Protein AF-A0A0F7RXG7-F1 (afdb_monomer_lite)

Foldseek 3Di:
DPPDPPVNVVVVVVVVVVLVVVVVLLVVLVVCVVVVVDPDLVVSCVVSVHDSVSSVVVNVPDDDPVVVCQVVDLDHVVLVVLVVVLQVLCVVVVFDDKDKDDDDDPDDRTDAIEIEGADDDDDPVSCPVRPSCPRYHYYYDVGNDDDPVNVVVD

pLDDT: mean 81.82, std 10.13, range [41.12, 94.88]

Sequence (154 aa):
MVNISPHKKVARTQLKADCDAQEQQIQAALLDLSRGSFKTIKAAAECYKLLYKTLHHHKQGRKSHSKAFKGLQALPPEAEDALVQHIHRQADFGFPTVTMIECISAHGPPPLPMDIFKGKSHQQGWYQDHAAAKEWVFATSPNGWTDNDLALEW

Radius of gyration: 22.04 Å; chains: 1; bounding box: 39×38×62 Å

Structure (mmCIF, N/CA/C/O backbone):
data_AF-A0A0F7RXG7-F1
#
_entry.id   AF-A0A0F7RXG7-F1
#
loop_
_atom_site.group_PDB
_atom_site.id
_atom_site.type_symbol
_atom_site.label_atom_id
_atom_site.label_alt_id
_atom_site.label_comp_id
_atom_site.label_asym_id
_atom_site.label_entity_id
_atom_site.label_seq_id
_atom_site.pdbx_PDB_ins_code
_atom_site.Cartn_x
_atom_site.Cartn_y
_atom_site.Cartn_z
_atom_site.occupancy
_atom_site.B_iso_or_equiv
_atom_site.auth_seq_id
_atom_site.auth_comp_id
_atom_site.auth_asym_id
_atom_site.auth_atom_id
_atom_site.pdbx_PDB_model_num
ATOM 1 N N . MET A 1 1 ? 6.532 10.227 -17.008 1.00 41.12 1 MET A N 1
ATOM 2 C CA . MET A 1 1 ? 6.701 10.633 -15.591 1.00 41.12 1 MET A CA 1
ATOM 3 C C . MET A 1 1 ? 5.988 11.953 -15.346 1.00 41.12 1 MET A C 1
ATOM 5 O O . MET A 1 1 ? 6.388 12.963 -15.910 1.00 41.12 1 MET A O 1
ATOM 9 N N . VAL A 1 2 ? 4.927 11.967 -14.534 1.00 48.88 2 VAL A N 1
ATOM 10 C CA . VAL A 1 2 ? 4.303 13.230 -14.108 1.00 48.88 2 VAL A CA 1
ATOM 11 C C . VAL A 1 2 ? 5.248 13.890 -13.107 1.00 48.88 2 VAL A C 1
ATOM 13 O O . VAL A 1 2 ? 5.458 13.366 -12.013 1.00 48.88 2 VAL A O 1
ATOM 16 N N . ASN A 1 3 ? 5.869 15.007 -13.486 1.00 58.59 3 ASN A N 1
ATOM 17 C CA . ASN A 1 3 ? 6.819 15.701 -12.624 1.00 58.59 3 ASN A CA 1
ATOM 18 C C . ASN A 1 3 ? 6.051 16.443 -11.516 1.00 58.59 3 ASN A C 1
ATOM 20 O O . ASN A 1 3 ? 5.590 17.573 -11.678 1.00 58.59 3 ASN A O 1
ATOM 24 N N . ILE A 1 4 ? 5.818 15.756 -10.397 1.00 70.88 4 ILE A N 1
ATOM 25 C CA . ILE A 1 4 ? 5.166 16.339 -9.226 1.00 70.88 4 ILE A CA 1
ATOM 26 C C . ILE A 1 4 ? 6.164 17.299 -8.575 1.00 70.88 4 ILE A C 1
ATOM 28 O O . ILE A 1 4 ? 7.219 16.870 -8.108 1.00 70.88 4 ILE A O 1
ATOM 32 N N . SER A 1 5 ? 5.809 18.586 -8.528 1.00 79.38 5 SER A N 1
ATOM 33 C CA . SER A 1 5 ? 6.608 19.635 -7.880 1.00 79.38 5 SER A CA 1
ATOM 34 C C . SER A 1 5 ? 7.075 19.213 -6.472 1.00 79.38 5 SER A C 1
ATOM 36 O O . SER A 1 5 ? 6.274 18.623 -5.735 1.00 79.38 5 SER A O 1
ATOM 38 N N . PRO A 1 6 ? 8.321 19.534 -6.060 1.00 83.88 6 PRO A N 1
ATOM 39 C CA . PRO A 1 6 ? 8.870 19.165 -4.752 1.00 83.88 6 PRO A CA 1
ATOM 40 C C . PRO A 1 6 ? 7.943 19.500 -3.578 1.00 83.88 6 PRO A C 1
ATOM 42 O O . PRO A 1 6 ? 7.728 18.667 -2.703 1.00 83.88 6 PRO A O 1
ATOM 45 N N . HIS A 1 7 ? 7.287 20.662 -3.615 1.00 82.31 7 HIS A N 1
ATOM 46 C CA . HIS A 1 7 ? 6.336 21.076 -2.582 1.00 82.31 7 HIS A CA 1
ATOM 47 C C . HIS A 1 7 ? 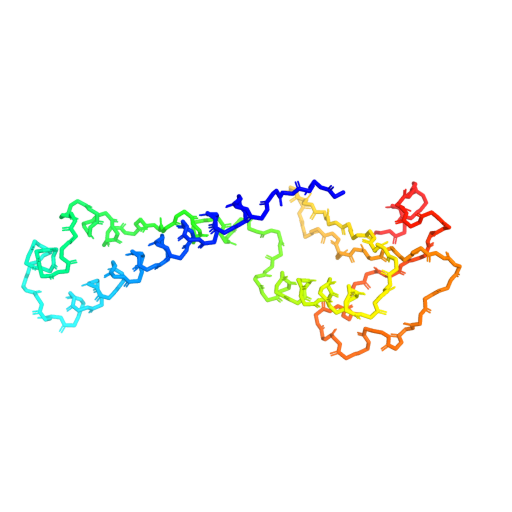5.128 20.131 -2.477 1.00 82.31 7 HIS A C 1
ATOM 49 O O . HIS A 1 7 ? 4.656 19.819 -1.386 1.00 82.31 7 HIS A O 1
ATOM 55 N N . LYS A 1 8 ? 4.616 19.640 -3.612 1.00 86.06 8 LYS A N 1
ATOM 56 C CA . LYS A 1 8 ? 3.494 18.689 -3.633 1.00 86.06 8 LYS A CA 1
ATOM 57 C C . LYS A 1 8 ? 3.908 17.316 -3.097 1.00 86.06 8 LYS A C 1
ATOM 59 O O . LYS A 1 8 ? 3.072 16.638 -2.505 1.00 86.06 8 LYS A O 1
ATOM 64 N N . LYS A 1 9 ? 5.171 16.911 -3.288 1.00 82.50 9 LYS A N 1
ATOM 65 C CA . LYS A 1 9 ? 5.714 15.678 -2.694 1.00 82.50 9 LYS A CA 1
ATOM 66 C C . LYS A 1 9 ? 5.778 15.802 -1.174 1.00 82.50 9 LYS A C 1
ATOM 68 O O . LYS A 1 9 ? 5.179 14.985 -0.489 1.00 82.50 9 LYS A O 1
ATOM 73 N N . VAL A 1 10 ? 6.400 16.871 -0.673 1.00 86.31 10 VAL A N 1
ATOM 74 C CA . VAL A 1 10 ? 6.525 17.133 0.771 1.00 86.31 10 VAL A CA 1
ATOM 75 C C . VAL A 1 10 ? 5.153 17.203 1.443 1.00 86.31 10 VAL A C 1
ATOM 77 O O . VAL A 1 10 ? 4.927 16.523 2.439 1.00 86.31 10 VAL A O 1
ATOM 80 N N . ALA A 1 11 ? 4.203 17.940 0.859 1.00 89.81 11 ALA A N 1
ATOM 81 C CA . ALA A 1 11 ? 2.850 18.046 1.402 1.00 89.81 11 ALA A CA 1
ATOM 82 C C . ALA A 1 11 ? 2.131 16.686 1.477 1.00 89.81 11 ALA A C 1
ATOM 84 O O . ALA A 1 11 ? 1.461 16.398 2.465 1.00 89.81 11 ALA A O 1
ATOM 85 N N . ARG A 1 12 ? 2.285 15.824 0.460 1.00 86.06 12 ARG A N 1
ATOM 86 C CA . ARG A 1 12 ? 1.714 14.467 0.480 1.00 86.06 12 ARG A CA 1
ATOM 87 C C . ARG A 1 12 ? 2.343 13.593 1.558 1.00 86.06 12 ARG A C 1
ATOM 89 O O . ARG A 1 12 ? 1.610 12.893 2.249 1.00 86.06 12 ARG A O 1
ATOM 96 N N . THR A 1 13 ? 3.664 13.648 1.715 1.00 87.50 13 THR A N 1
ATOM 97 C CA . THR A 1 13 ? 4.372 12.894 2.756 1.00 87.50 13 THR A CA 1
ATOM 98 C C . THR A 1 13 ? 3.938 13.338 4.149 1.00 87.50 13 THR A C 1
ATOM 100 O O . THR A 1 13 ? 3.659 12.487 4.987 1.00 87.50 13 THR A O 1
ATOM 103 N N . GLN A 1 14 ? 3.798 14.648 4.375 1.00 91.38 14 GLN A N 1
ATOM 104 C CA . GLN A 1 14 ? 3.330 15.178 5.655 1.00 91.38 14 GLN A CA 1
ATOM 105 C C . GLN A 1 14 ? 1.903 14.719 5.965 1.00 91.38 14 GLN A C 1
ATOM 107 O O . GLN A 1 14 ? 1.664 14.138 7.015 1.00 91.38 14 GLN A O 1
ATOM 112 N N . LEU A 1 15 ? 0.973 14.879 5.017 1.00 88.44 15 LEU A N 1
ATOM 113 C CA . LEU A 1 15 ? -0.414 14.430 5.187 1.00 88.44 15 LEU A CA 1
ATOM 114 C C . LEU A 1 15 ? -0.504 12.930 5.489 1.00 88.44 15 LEU A C 1
ATOM 116 O O . LEU A 1 15 ? -1.333 12.504 6.293 1.00 88.44 15 LEU A O 1
ATOM 120 N N . LYS A 1 16 ? 0.344 12.123 4.842 1.00 86.88 16 LYS A N 1
ATOM 121 C CA . LYS A 1 16 ? 0.420 10.683 5.080 1.00 86.88 16 LYS A CA 1
ATOM 122 C C . LYS A 1 16 ? 0.936 10.377 6.489 1.00 86.88 16 LYS A C 1
ATOM 124 O O . LYS A 1 16 ? 0.310 9.581 7.184 1.00 86.88 16 LYS A O 1
ATOM 129 N N . ALA A 1 17 ? 2.009 11.042 6.915 1.00 89.19 17 ALA A N 1
ATOM 130 C CA . ALA A 1 17 ? 2.565 10.904 8.257 1.00 89.19 17 ALA A CA 1
ATOM 131 C C . ALA A 1 17 ? 1.555 11.309 9.344 1.00 89.19 17 ALA A C 1
ATOM 133 O O . ALA A 1 17 ? 1.384 10.574 10.314 1.00 89.19 17 ALA A O 1
ATOM 134 N N . ASP A 1 18 ? 0.830 12.413 9.150 1.00 90.44 18 ASP A N 1
ATOM 135 C CA . ASP A 1 18 ? -0.196 12.887 10.085 1.00 90.44 18 ASP A CA 1
ATOM 136 C C . ASP A 1 18 ? -1.345 11.872 10.213 1.00 90.44 18 ASP A C 1
ATOM 138 O O . ASP A 1 18 ? -1.776 11.534 11.317 1.00 90.44 18 ASP A O 1
ATOM 142 N N . CYS A 1 19 ? -1.807 11.328 9.081 1.00 87.19 19 CYS A N 1
ATOM 143 C CA . CYS A 1 19 ? -2.842 10.293 9.050 1.00 87.19 19 CYS A CA 1
ATOM 144 C C . CYS A 1 19 ? -2.391 9.000 9.751 1.00 87.19 19 CYS A C 1
ATOM 146 O O . CYS A 1 19 ? -3.171 8.394 10.488 1.00 87.19 19 CYS A O 1
ATOM 148 N N . ASP A 1 20 ? -1.145 8.572 9.531 1.00 89.00 20 ASP A N 1
ATOM 149 C CA . ASP A 1 20 ? -0.594 7.361 10.143 1.00 89.00 20 ASP A CA 1
ATOM 150 C C . ASP A 1 20 ? -0.368 7.551 11.654 1.00 89.00 20 ASP A C 1
ATOM 152 O O . ASP A 1 20 ? -0.696 6.656 12.435 1.00 89.00 20 ASP A O 1
ATOM 156 N N . ALA A 1 21 ? 0.089 8.729 12.089 1.00 90.75 21 ALA A N 1
ATOM 157 C CA . ALA A 1 21 ? 0.211 9.079 13.505 1.00 90.75 21 ALA A CA 1
ATOM 158 C C . ALA A 1 21 ? -1.154 9.087 14.214 1.00 90.75 21 ALA A C 1
ATOM 160 O O . ALA A 1 21 ? -1.290 8.557 15.320 1.00 90.75 21 ALA A O 1
ATOM 161 N N . GLN A 1 22 ? -2.188 9.630 13.565 1.00 89.56 22 GLN A N 1
ATOM 162 C CA . GLN A 1 22 ? -3.548 9.620 14.102 1.00 89.56 22 GLN A CA 1
ATOM 163 C C . GLN A 1 22 ? -4.097 8.190 14.233 1.00 89.56 22 GLN A C 1
ATOM 165 O O . GLN A 1 22 ? -4.686 7.846 15.259 1.00 89.56 22 GLN A O 1
ATOM 170 N N . GLU A 1 23 ? -3.888 7.329 13.232 1.00 90.19 23 GLU A N 1
ATOM 171 C CA . GLU A 1 23 ? -4.294 5.921 13.311 1.00 90.19 23 GLU A CA 1
ATOM 172 C C . GLU A 1 23 ? -3.551 5.190 14.440 1.00 90.19 23 GLU A C 1
ATOM 174 O O . GLU A 1 23 ? -4.174 4.451 15.200 1.00 90.19 23 GLU A O 1
ATOM 179 N N . GLN A 1 24 ? -2.248 5.433 14.613 1.00 91.56 24 GLN A N 1
ATOM 180 C CA . GLN A 1 24 ? -1.467 4.857 15.714 1.00 91.56 24 GLN A CA 1
ATOM 181 C C . GLN A 1 24 ? -2.015 5.264 17.086 1.00 91.56 24 GLN A C 1
ATOM 183 O O . GLN A 1 24 ? -2.156 4.407 17.960 1.00 91.56 24 GLN A O 1
ATOM 188 N N . GLN A 1 25 ? -2.390 6.534 17.271 1.00 93.19 25 GLN A N 1
ATOM 189 C CA . GLN A 1 25 ? -3.026 6.997 18.510 1.00 93.19 25 GLN A CA 1
ATOM 190 C C . GLN A 1 25 ? -4.358 6.286 18.776 1.00 93.19 25 GLN A C 1
ATOM 192 O O . GLN A 1 25 ? -4.626 5.880 19.907 1.00 93.19 25 GLN A O 1
ATOM 197 N N . ILE A 1 26 ? -5.181 6.084 17.741 1.00 92.06 26 ILE A N 1
ATOM 198 C CA . ILE A 1 26 ? -6.447 5.347 17.859 1.00 92.06 26 ILE A CA 1
ATOM 199 C C . ILE A 1 26 ? -6.192 3.890 18.269 1.00 92.06 26 ILE A C 1
ATOM 201 O O . ILE A 1 26 ? -6.865 3.378 19.165 1.00 92.06 26 ILE A O 1
ATOM 205 N N . GLN A 1 27 ? -5.215 3.223 17.649 1.00 91.56 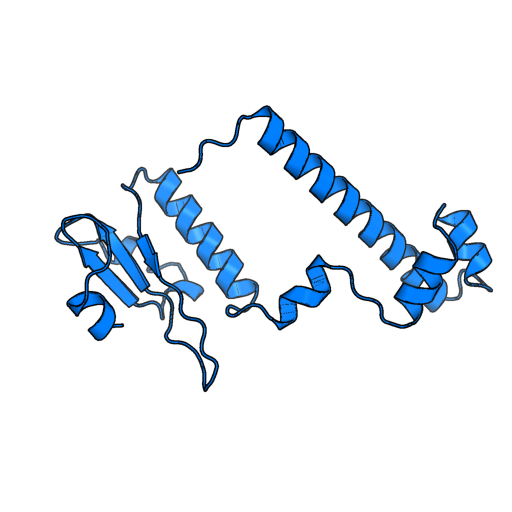27 GLN A N 1
ATOM 206 C CA . GLN A 1 27 ? -4.882 1.831 17.967 1.00 91.56 27 GLN A CA 1
ATOM 207 C C . GLN A 1 27 ? -4.299 1.682 19.381 1.00 91.56 27 GLN A C 1
ATOM 209 O O . GLN A 1 27 ? -4.673 0.751 20.094 1.00 91.56 27 GLN A O 1
ATOM 214 N N . ALA A 1 28 ? -3.452 2.616 19.826 1.00 93.81 28 ALA A N 1
ATOM 215 C CA . ALA A 1 28 ? -2.935 2.644 21.195 1.00 93.81 28 ALA A CA 1
ATOM 216 C C . ALA A 1 28 ? -4.065 2.812 22.227 1.00 93.81 28 ALA A C 1
ATOM 218 O O . ALA A 1 28 ? -4.146 2.049 23.190 1.00 93.81 28 ALA A O 1
ATOM 219 N N . ALA A 1 29 ? -5.005 3.729 21.975 1.00 94.12 29 ALA A N 1
ATOM 220 C CA . ALA A 1 29 ? -6.168 3.926 22.838 1.00 94.12 29 ALA A CA 1
ATOM 221 C C . ALA A 1 29 ? -7.061 2.672 22.924 1.00 94.12 29 ALA A C 1
ATOM 223 O O . ALA A 1 29 ? -7.564 2.334 23.998 1.00 94.12 29 ALA A O 1
ATOM 224 N N . LEU A 1 30 ? -7.256 1.955 21.809 1.00 91.75 30 LEU A N 1
ATOM 225 C CA . LEU A 1 30 ? -7.988 0.682 21.801 1.00 91.75 30 LEU A CA 1
ATOM 226 C C . LEU A 1 30 ? -7.255 -0.421 22.571 1.00 91.75 30 LEU A C 1
ATOM 228 O O . LEU A 1 30 ? -7.897 -1.197 23.282 1.00 91.75 30 LEU A O 1
ATOM 232 N N . LEU A 1 31 ? -5.929 -0.483 22.454 1.00 93.88 31 LEU A N 1
ATOM 233 C CA . LEU A 1 31 ? -5.105 -1.445 23.177 1.00 93.88 31 LEU A CA 1
ATOM 234 C C . LEU A 1 31 ? -5.212 -1.226 24.691 1.00 93.88 31 LEU A C 1
ATOM 236 O O . LEU A 1 31 ? -5.469 -2.175 25.430 1.00 93.88 31 LEU A O 1
ATOM 240 N N . ASP A 1 32 ? -5.119 0.014 25.155 1.00 93.94 32 ASP A N 1
ATOM 241 C CA . ASP A 1 32 ? -5.266 0.341 26.576 1.00 93.94 32 ASP A CA 1
ATOM 242 C C . ASP A 1 32 ? -6.682 0.097 27.105 1.00 93.94 32 ASP A C 1
ATOM 244 O O . ASP A 1 32 ? -6.856 -0.359 28.237 1.00 93.94 32 ASP A O 1
ATOM 248 N N . LEU A 1 33 ? -7.705 0.329 26.277 1.00 91.25 33 LEU A N 1
ATOM 249 C CA . LEU A 1 33 ? -9.078 -0.067 26.594 1.00 91.25 33 LEU A CA 1
ATOM 250 C C . LEU A 1 33 ? -9.204 -1.585 26.757 1.00 91.25 33 LEU A C 1
ATOM 252 O O . LEU A 1 33 ? -9.882 -2.041 27.674 1.00 91.25 33 LEU A O 1
ATOM 256 N N . SER A 1 34 ? -8.551 -2.367 25.893 1.00 89.88 34 SER A N 1
ATOM 257 C CA . SER A 1 34 ? -8.579 -3.834 25.973 1.00 89.88 34 SER A CA 1
ATOM 258 C C . SER A 1 34 ? -7.837 -4.376 27.199 1.00 89.88 34 SER A C 1
ATOM 260 O O . SER A 1 34 ? -8.258 -5.371 27.780 1.00 89.88 34 SER A O 1
ATOM 262 N N . ARG A 1 35 ? -6.780 -3.679 27.635 1.00 92.50 35 ARG A N 1
ATOM 263 C CA . ARG A 1 35 ? -6.001 -3.986 28.845 1.00 92.50 35 ARG A CA 1
ATOM 264 C C . ARG A 1 35 ? -6.704 -3.580 30.143 1.00 92.50 35 ARG A C 1
ATOM 266 O O . ARG A 1 35 ? -6.213 -3.900 31.219 1.00 92.50 35 ARG A O 1
ATOM 273 N N . GLY A 1 36 ? -7.837 -2.880 30.058 1.00 90.50 36 GLY A N 1
ATOM 274 C CA . GLY A 1 36 ? -8.596 -2.419 31.221 1.00 90.50 36 GLY A CA 1
ATOM 275 C C . GLY A 1 36 ? -8.065 -1.133 31.864 1.00 90.50 36 GLY A C 1
ATOM 276 O O . GLY A 1 36 ? -8.562 -0.750 32.922 1.00 90.50 36 GLY A O 1
ATOM 277 N N . SER A 1 37 ? -7.114 -0.429 31.233 1.00 89.44 37 SER A N 1
ATOM 278 C CA . SER A 1 37 ? -6.559 0.840 31.742 1.00 89.44 37 SER A CA 1
ATOM 279 C C . SER A 1 37 ? -7.614 1.947 31.852 1.00 89.44 37 SER A C 1
ATOM 281 O O . SER A 1 37 ? -7.492 2.856 32.670 1.00 89.44 37 SER A O 1
ATOM 283 N N . PHE A 1 38 ? -8.682 1.861 31.054 1.00 90.56 38 PHE A N 1
ATOM 284 C CA . PHE A 1 38 ? -9.801 2.797 31.085 1.00 90.56 38 PHE A CA 1
ATOM 285 C C . PHE A 1 38 ? -11.121 2.055 31.272 1.00 90.56 38 PHE A C 1
ATOM 287 O O . PHE A 1 38 ? -11.439 1.122 30.539 1.00 90.56 38 PHE A O 1
ATOM 294 N N . LYS A 1 39 ? -11.942 2.529 32.216 1.00 87.75 39 LYS A N 1
ATOM 295 C CA . LYS A 1 39 ? -13.273 1.958 32.492 1.00 87.75 39 LYS A CA 1
ATOM 296 C C . LYS A 1 39 ? -14.294 2.248 31.388 1.00 87.75 39 LYS A C 1
ATOM 298 O O . LYS A 1 39 ? -15.262 1.512 31.234 1.00 87.75 39 LYS A O 1
ATOM 303 N N . THR A 1 40 ? -14.116 3.336 30.636 1.00 92.50 40 THR A N 1
ATOM 304 C CA . THR A 1 40 ? -15.046 3.755 29.578 1.00 92.50 40 THR A CA 1
ATOM 305 C C . THR A 1 40 ? -14.300 4.238 28.338 1.00 92.50 40 THR A C 1
ATOM 307 O O . THR A 1 40 ? -13.205 4.792 28.427 1.00 92.50 40 THR A O 1
ATOM 310 N N . ILE A 1 41 ? -14.933 4.091 27.168 1.00 90.81 41 ILE A N 1
ATOM 311 C CA . ILE A 1 41 ? -14.410 4.601 25.886 1.00 90.81 41 ILE A CA 1
ATOM 312 C C . ILE A 1 41 ? -14.248 6.127 25.938 1.00 90.81 41 ILE A C 1
ATOM 314 O O . ILE A 1 41 ? -13.307 6.670 25.372 1.00 90.81 41 ILE A O 1
ATOM 318 N N . LYS A 1 42 ? -15.150 6.823 26.641 1.00 94.38 42 LYS A N 1
ATOM 319 C CA . LYS A 1 42 ? -15.111 8.281 26.787 1.00 94.38 42 LYS A CA 1
ATOM 320 C C . LYS A 1 42 ? -13.869 8.749 27.553 1.00 94.38 42 LYS A C 1
ATOM 322 O O . LYS A 1 42 ? -13.205 9.665 27.087 1.00 94.38 42 LYS A O 1
ATOM 327 N N . ALA A 1 43 ? -13.509 8.068 28.643 1.00 92.44 43 ALA A N 1
ATOM 328 C CA . ALA A 1 43 ? -12.301 8.383 29.408 1.00 92.44 43 ALA A CA 1
ATOM 329 C C . ALA A 1 43 ? -11.016 8.181 28.583 1.00 92.44 43 ALA A C 1
ATOM 331 O O . ALA A 1 43 ? -10.119 9.020 28.618 1.00 92.44 43 ALA A O 1
ATOM 332 N N . ALA A 1 44 ? -10.947 7.105 27.792 1.00 93.19 44 ALA A N 1
ATOM 333 C CA . ALA A 1 44 ? -9.827 6.884 26.877 1.00 93.19 44 ALA A CA 1
ATOM 334 C C . ALA A 1 44 ? -9.762 7.967 25.784 1.00 93.19 44 ALA A C 1
ATOM 336 O O . ALA A 1 44 ? -8.691 8.494 25.498 1.00 93.19 44 ALA A O 1
ATOM 337 N N . ALA A 1 45 ? -10.906 8.344 25.207 1.00 94.12 45 ALA A N 1
ATOM 338 C CA . ALA A 1 45 ? -10.979 9.388 24.187 1.00 94.12 45 ALA A CA 1
ATOM 339 C C . ALA A 1 45 ? -10.499 10.754 24.714 1.00 94.12 45 ALA A C 1
ATOM 341 O O . ALA A 1 45 ? -9.737 11.432 24.034 1.00 94.12 45 ALA A O 1
ATOM 342 N N . GLU A 1 46 ? -10.876 11.131 25.939 1.00 94.00 46 GLU A N 1
ATOM 343 C CA . GLU A 1 46 ? -10.417 12.370 26.581 1.00 94.00 46 GLU A CA 1
ATOM 344 C C . GLU A 1 46 ? -8.904 12.353 26.858 1.00 94.00 46 GLU A C 1
ATOM 346 O O . GLU A 1 46 ? -8.218 13.328 26.554 1.00 94.00 46 GLU A O 1
ATOM 351 N N . CYS A 1 47 ? -8.363 11.233 27.353 1.00 93.12 47 CYS A N 1
ATOM 352 C CA . CYS A 1 47 ? -6.930 11.086 27.635 1.00 93.12 47 CYS A CA 1
ATOM 353 C C . CYS A 1 47 ? -6.070 11.186 26.363 1.00 93.12 47 CYS A C 1
ATOM 355 O O . CYS A 1 47 ? -5.083 11.920 26.327 1.00 93.12 47 CYS A O 1
ATOM 357 N N . TYR A 1 48 ? -6.496 10.509 25.294 1.00 92.19 48 TYR A N 1
ATOM 358 C CA . TYR A 1 48 ? -5.809 10.498 24.002 1.00 92.19 48 TYR A CA 1
ATOM 359 C C . TYR A 1 48 ? -6.159 11.698 23.105 1.00 92.19 48 TYR A C 1
ATOM 361 O O . TYR A 1 48 ? -5.668 11.780 21.982 1.00 92.19 48 TYR A O 1
ATOM 369 N N . LYS A 1 49 ? -6.996 12.637 23.576 1.00 93.69 49 LYS A N 1
ATOM 370 C CA . LYS A 1 49 ? -7.499 13.791 22.804 1.00 93.69 49 LYS A CA 1
ATOM 371 C C . LYS A 1 49 ? -8.162 13.394 21.475 1.00 93.69 49 LYS A C 1
ATOM 373 O O . LYS A 1 49 ? -8.059 14.097 20.472 1.00 93.69 49 LYS A O 1
ATOM 378 N N . LEU A 1 50 ? -8.869 12.267 21.474 1.00 90.88 50 LEU A N 1
ATOM 379 C CA . LEU A 1 50 ? -9.614 11.749 20.332 1.00 90.88 50 LEU A CA 1
ATOM 380 C C . LEU A 1 50 ? -11.103 12.069 20.468 1.00 90.88 50 LEU A C 1
ATOM 382 O O . LEU A 1 50 ? -11.663 12.145 21.562 1.00 90.88 50 LEU A O 1
ATOM 386 N N . LEU A 1 51 ? -11.794 12.185 19.336 1.00 93.50 51 LEU A N 1
ATOM 387 C CA . LEU A 1 51 ? -13.247 12.291 19.347 1.00 93.50 51 LEU A CA 1
ATOM 388 C C . LEU A 1 51 ? -13.856 10.950 19.790 1.00 93.50 51 LEU A C 1
ATOM 390 O O . LEU A 1 51 ? -13.553 9.907 19.208 1.00 93.50 51 LEU A O 1
ATOM 394 N N . TYR A 1 52 ? -14.775 10.975 20.762 1.00 93.94 52 TYR A N 1
ATOM 395 C CA . TYR A 1 52 ? -15.447 9.766 21.268 1.00 93.94 52 TYR A CA 1
ATOM 396 C C . TYR A 1 52 ? -16.002 8.873 20.145 1.00 93.94 52 TYR A C 1
ATOM 398 O O . TYR A 1 52 ? -15.798 7.658 20.156 1.00 93.94 52 TYR A O 1
ATOM 406 N N . LYS A 1 53 ? -16.665 9.478 19.146 1.00 94.88 53 LYS A N 1
ATOM 407 C CA . LYS A 1 53 ? -17.248 8.751 18.006 1.00 94.88 53 LYS A CA 1
ATOM 408 C C . LYS A 1 53 ? -16.193 7.979 17.213 1.00 94.88 53 LYS A C 1
ATOM 410 O O . LYS A 1 53 ? -16.463 6.856 16.801 1.00 94.88 53 LYS A O 1
ATOM 415 N N . THR A 1 54 ? -15.001 8.548 17.030 1.00 92.38 54 THR A N 1
ATOM 416 C CA . THR A 1 54 ? -13.891 7.889 16.331 1.00 92.38 54 THR A CA 1
ATOM 417 C C . THR A 1 54 ? -13.518 6.599 17.048 1.00 92.38 54 THR A C 1
ATOM 419 O O . THR A 1 54 ? -13.587 5.524 16.456 1.00 92.38 54 THR A O 1
ATOM 422 N N . LEU A 1 55 ? -13.231 6.674 18.348 1.00 92.25 55 LEU A N 1
ATOM 423 C CA . LEU A 1 55 ? -12.823 5.505 19.126 1.00 92.25 55 LEU A CA 1
ATOM 424 C C . LEU A 1 55 ? -13.938 4.449 19.212 1.00 92.25 55 LEU A C 1
ATOM 426 O O . LEU A 1 55 ? -13.676 3.254 19.096 1.00 92.25 55 LEU A O 1
ATOM 430 N N . HIS A 1 56 ? -15.193 4.887 19.336 1.00 94.00 56 HIS A N 1
ATOM 431 C CA . HIS A 1 56 ? -16.360 4.008 19.308 1.00 94.00 56 HIS A CA 1
ATOM 432 C C . HIS A 1 56 ? -16.492 3.243 17.978 1.00 94.00 56 HIS A C 1
ATOM 434 O O . HIS A 1 56 ? -16.633 2.022 17.989 1.00 94.00 56 HIS A O 1
ATOM 440 N N . HIS A 1 57 ? -16.399 3.919 16.828 1.00 92.00 57 HIS A N 1
ATOM 441 C CA . HIS A 1 57 ? -16.488 3.260 15.519 1.00 92.00 57 HIS A CA 1
ATOM 442 C C . HIS A 1 57 ? -15.309 2.324 15.242 1.00 92.00 57 HIS A C 1
ATOM 444 O O . HIS A 1 57 ? -15.507 1.243 14.688 1.00 92.00 57 HIS A O 1
ATOM 450 N N . HIS A 1 58 ? -14.092 2.702 15.638 1.00 90.56 58 HIS A N 1
ATOM 451 C CA . HIS A 1 58 ? -12.931 1.823 15.501 1.00 90.56 58 HIS A CA 1
ATOM 452 C C . HIS A 1 58 ? -13.049 0.586 16.402 1.00 90.56 58 HIS A C 1
ATOM 454 O O . HIS A 1 58 ? -12.756 -0.518 15.949 1.00 90.56 58 HIS A O 1
ATOM 460 N N . LYS A 1 59 ? -13.586 0.724 17.625 1.00 90.00 59 LYS A N 1
ATOM 461 C CA . LYS A 1 59 ? -13.914 -0.428 18.484 1.00 90.00 59 LYS A CA 1
ATOM 462 C C . LYS A 1 59 ? -14.946 -1.360 17.836 1.00 90.00 59 LYS A C 1
ATOM 464 O O . LYS A 1 59 ? -14.862 -2.570 18.007 1.00 90.00 59 LYS A O 1
ATOM 469 N N . GLN A 1 60 ? -15.894 -0.813 17.074 1.00 89.62 60 GLN A N 1
ATOM 470 C CA . GLN A 1 60 ? -16.879 -1.579 16.297 1.00 89.62 60 GLN A CA 1
ATOM 471 C C . GLN A 1 60 ? -16.314 -2.190 14.998 1.00 89.62 60 GLN A C 1
ATOM 473 O O . GLN A 1 60 ? -17.064 -2.780 14.227 1.00 89.62 60 GLN A O 1
ATOM 478 N N . GLY A 1 61 ? -15.007 -2.068 14.741 1.00 87.62 61 GLY A N 1
ATOM 479 C CA . GLY A 1 61 ? -14.342 -2.713 13.608 1.00 87.62 61 GLY A CA 1
ATOM 480 C C . GLY A 1 61 ? -14.151 -1.827 12.377 1.00 87.62 61 GLY A C 1
ATOM 481 O O . GLY A 1 61 ? -13.745 -2.334 11.329 1.00 87.62 61 GLY A O 1
ATOM 482 N N . ARG A 1 62 ? -14.391 -0.509 12.468 1.00 85.75 62 ARG A N 1
ATOM 483 C CA . ARG A 1 62 ? -14.027 0.420 11.388 1.00 85.75 62 ARG A CA 1
ATOM 484 C C . ARG A 1 62 ? -12.516 0.364 11.161 1.00 85.75 62 ARG A C 1
ATOM 486 O O . ARG A 1 62 ? -11.728 0.660 12.056 1.00 85.75 62 ARG A O 1
ATOM 493 N N . LYS A 1 63 ? -12.118 -0.020 9.952 1.00 80.19 63 LYS A N 1
ATOM 494 C CA . LYS A 1 63 ? -10.719 -0.026 9.516 1.00 80.19 63 LYS A CA 1
ATOM 495 C C . LYS A 1 63 ? -10.354 1.355 8.973 1.00 80.19 63 LYS A C 1
ATOM 497 O O . LYS A 1 63 ? -11.212 2.055 8.430 1.00 80.19 63 LYS A O 1
ATOM 502 N N . SER A 1 64 ? -9.083 1.730 9.089 1.00 77.62 64 SER A N 1
ATOM 503 C CA . SER A 1 64 ? -8.557 2.879 8.352 1.00 77.62 64 SER A CA 1
ATOM 504 C C . SER A 1 64 ? -8.745 2.665 6.852 1.00 77.62 64 SER A C 1
ATOM 506 O O . SER A 1 64 ? -8.763 1.522 6.390 1.00 77.62 64 SER A O 1
ATOM 508 N N . HIS A 1 65 ? -8.857 3.754 6.089 1.00 73.56 65 HIS A N 1
ATOM 509 C CA . HIS A 1 65 ? -8.949 3.683 4.629 1.00 73.56 65 HIS A CA 1
ATOM 510 C C . HIS A 1 65 ? -7.818 2.803 4.074 1.00 73.56 65 HIS A C 1
ATOM 512 O O . HIS A 1 65 ? -8.082 1.793 3.438 1.00 73.56 65 HIS A O 1
ATOM 518 N N . SER A 1 66 ? -6.568 3.087 4.455 1.00 70.81 66 SER A N 1
ATOM 519 C CA . SER A 1 66 ? -5.391 2.286 4.085 1.00 70.81 66 SER A CA 1
ATOM 520 C C . SER A 1 66 ? -5.573 0.782 4.351 1.00 70.81 66 SER A C 1
ATOM 522 O O . SER A 1 66 ? -5.366 -0.039 3.465 1.00 70.81 66 SER A O 1
ATOM 524 N N . LYS A 1 67 ? -6.039 0.397 5.546 1.00 77.12 67 LYS A N 1
ATOM 525 C CA . LYS A 1 67 ? -6.207 -1.015 5.922 1.00 77.12 67 LYS A CA 1
ATOM 526 C C . LYS A 1 67 ? -7.416 -1.682 5.257 1.00 77.12 67 LYS A C 1
ATOM 528 O O . LYS A 1 67 ? -7.415 -2.900 5.101 1.00 77.12 67 LYS A O 1
ATOM 533 N N . ALA A 1 68 ? -8.444 -0.919 4.891 1.00 76.25 68 ALA A N 1
ATOM 534 C CA . ALA A 1 68 ? -9.624 -1.439 4.205 1.00 76.25 68 ALA A CA 1
ATOM 535 C C . ALA A 1 68 ? -9.301 -1.901 2.773 1.00 76.25 68 ALA A C 1
ATOM 537 O O . ALA A 1 68 ? -9.805 -2.939 2.357 1.00 76.25 68 ALA A O 1
ATOM 538 N N . PHE A 1 69 ? -8.421 -1.185 2.063 1.00 68.81 69 PHE A N 1
ATOM 539 C CA . PHE A 1 69 ? -8.045 -1.515 0.681 1.00 68.81 69 PHE A CA 1
ATOM 540 C C . PHE A 1 69 ? -6.963 -2.591 0.561 1.00 68.81 69 PHE A C 1
ATOM 542 O O . PHE A 1 69 ? -6.881 -3.218 -0.486 1.00 68.81 69 PHE A O 1
ATOM 549 N N . LYS A 1 70 ? -6.188 -2.879 1.619 1.00 71.81 70 LYS A N 1
ATOM 550 C CA . LYS A 1 70 ? -5.155 -3.936 1.580 1.00 71.81 70 LYS A CA 1
ATOM 551 C C . LYS A 1 70 ? -5.693 -5.309 1.166 1.00 71.81 70 LYS A C 1
ATOM 553 O O . LYS A 1 70 ? -5.038 -6.023 0.430 1.00 71.81 70 LYS A O 1
ATOM 558 N N . GLY A 1 71 ? -6.901 -5.671 1.605 1.00 69.00 71 GLY A N 1
ATOM 559 C CA . GLY A 1 71 ? -7.527 -6.945 1.217 1.00 69.00 71 GLY A CA 1
ATOM 560 C C . GLY A 1 71 ? -8.067 -6.977 -0.218 1.00 69.00 71 GLY A C 1
ATOM 561 O O . GLY A 1 71 ? -8.530 -8.021 -0.656 1.00 69.00 71 GLY A O 1
ATOM 562 N N . LEU A 1 72 ? -8.048 -5.838 -0.913 1.00 70.56 72 LEU A N 1
ATOM 563 C CA . LEU A 1 72 ? -8.445 -5.687 -2.313 1.00 70.56 72 LEU A CA 1
ATOM 564 C C . LEU A 1 72 ? -7.227 -5.497 -3.231 1.00 70.56 72 LEU A C 1
ATOM 566 O O . LEU A 1 72 ? -7.404 -5.293 -4.429 1.00 70.56 72 LEU A O 1
ATOM 570 N N . GLN A 1 73 ? -6.007 -5.511 -2.682 1.00 67.75 73 GLN A N 1
ATOM 571 C CA . GLN A 1 73 ? -4.792 -5.455 -3.487 1.00 67.75 73 GLN A CA 1
ATOM 572 C C . GLN A 1 73 ? -4.658 -6.754 -4.285 1.00 67.75 73 GLN A C 1
ATOM 574 O O . GLN A 1 73 ? -4.866 -7.843 -3.752 1.00 67.75 73 GLN A O 1
ATOM 579 N N . ALA A 1 74 ? -4.326 -6.625 -5.570 1.00 69.69 74 ALA A N 1
ATOM 580 C CA . ALA A 1 74 ? -4.082 -7.770 -6.443 1.00 69.69 74 ALA A CA 1
ATOM 581 C C . ALA A 1 74 ? -2.804 -8.523 -6.045 1.00 69.69 74 ALA A C 1
ATOM 583 O O . ALA A 1 74 ? -2.738 -9.743 -6.170 1.00 69.69 74 ALA A O 1
ATOM 584 N N . LEU A 1 75 ? -1.818 -7.792 -5.518 1.00 70.31 75 LEU A N 1
ATOM 585 C CA . LEU A 1 75 ? -0.584 -8.339 -4.977 1.00 70.31 75 LEU A CA 1
ATOM 586 C C . LEU A 1 75 ? -0.645 -8.369 -3.445 1.00 70.31 75 LEU A C 1
ATOM 588 O O . LEU A 1 75 ? -1.126 -7.411 -2.832 1.00 70.31 75 LEU A O 1
ATOM 592 N N . PRO A 1 76 ? -0.142 -9.435 -2.797 1.00 74.62 76 PRO A N 1
ATOM 593 C CA . PRO A 1 76 ? 0.077 -9.399 -1.362 1.00 74.62 76 PRO A CA 1
ATOM 594 C C . PRO A 1 76 ? 1.097 -8.295 -1.022 1.00 74.62 76 PRO A C 1
ATOM 596 O O . PRO A 1 76 ? 2.001 -8.044 -1.822 1.00 74.62 76 PRO A O 1
ATOM 599 N N . PRO A 1 77 ? 1.018 -7.670 0.169 1.00 75.00 77 PRO A N 1
ATOM 600 C CA . PRO A 1 77 ? 1.906 -6.564 0.540 1.00 75.00 77 PRO A CA 1
ATOM 601 C C . PRO A 1 77 ? 3.398 -6.885 0.397 1.00 75.00 77 PRO A C 1
ATOM 603 O O . PRO A 1 77 ? 4.176 -6.027 0.008 1.00 75.00 77 PRO A O 1
ATOM 606 N N . GLU A 1 78 ? 3.792 -8.132 0.663 1.00 76.56 78 GLU A N 1
ATOM 607 C CA . GLU A 1 78 ? 5.179 -8.583 0.512 1.00 76.56 78 GLU A CA 1
ATOM 608 C C . GLU A 1 78 ? 5.645 -8.560 -0.951 1.00 76.56 78 GLU A C 1
ATOM 610 O O . GLU A 1 78 ? 6.780 -8.181 -1.225 1.00 76.56 78 GLU A O 1
ATOM 615 N N . ALA A 1 79 ? 4.771 -8.918 -1.899 1.00 74.06 79 ALA A N 1
ATOM 616 C CA . ALA A 1 79 ? 5.083 -8.854 -3.324 1.00 74.06 79 ALA A CA 1
ATOM 617 C C . ALA A 1 79 ? 5.123 -7.404 -3.826 1.00 74.06 79 ALA A C 1
ATOM 619 O O . ALA A 1 79 ? 5.996 -7.067 -4.620 1.00 74.06 79 ALA A O 1
ATOM 620 N N . GLU A 1 80 ? 4.228 -6.540 -3.332 1.00 75.75 80 GLU A N 1
ATOM 621 C CA . GLU A 1 80 ? 4.242 -5.100 -3.631 1.00 75.75 80 GLU A CA 1
ATOM 622 C C . GLU A 1 80 ? 5.522 -4.429 -3.102 1.00 75.75 80 GLU A C 1
ATOM 624 O O . GLU A 1 80 ? 6.176 -3.685 -3.831 1.00 75.75 80 GLU A O 1
ATOM 629 N N . ASP A 1 81 ? 5.934 -4.730 -1.868 1.00 80.19 81 ASP A N 1
ATOM 630 C CA . ASP A 1 81 ? 7.175 -4.204 -1.289 1.00 80.19 81 ASP A CA 1
ATOM 631 C C . ASP A 1 81 ? 8.395 -4.647 -2.099 1.00 80.19 81 ASP A C 1
ATOM 633 O O . ASP A 1 81 ? 9.290 -3.849 -2.391 1.00 80.19 81 ASP A O 1
ATOM 637 N N . ALA A 1 82 ? 8.424 -5.916 -2.497 1.00 77.56 82 ALA A N 1
ATOM 638 C CA . ALA A 1 82 ? 9.505 -6.455 -3.302 1.00 77.56 82 ALA A CA 1
ATOM 639 C C . ALA A 1 82 ? 9.551 -5.803 -4.698 1.00 77.56 82 ALA A C 1
ATOM 641 O O . ALA A 1 82 ? 10.618 -5.483 -5.218 1.00 77.56 82 ALA A O 1
ATOM 642 N N . LEU A 1 83 ? 8.389 -5.516 -5.276 1.00 75.25 83 LEU A N 1
ATOM 643 C CA . LEU A 1 83 ? 8.247 -4.792 -6.534 1.00 75.25 83 LEU A CA 1
ATOM 644 C C . LEU A 1 83 ? 8.741 -3.350 -6.441 1.00 75.25 83 LEU A C 1
ATOM 646 O O . LEU A 1 83 ? 9.517 -2.897 -7.283 1.00 75.25 83 LEU A O 1
ATOM 650 N N . VAL A 1 84 ? 8.380 -2.638 -5.376 1.00 81.19 84 VAL A N 1
ATOM 651 C CA . VAL A 1 84 ? 8.880 -1.283 -5.121 1.00 81.19 84 VAL A CA 1
ATOM 652 C C . VAL A 1 84 ? 10.402 -1.289 -4.953 1.00 81.19 84 VAL A C 1
ATOM 654 O O . VAL A 1 84 ? 11.093 -0.450 -5.536 1.00 81.19 84 VAL A O 1
ATOM 657 N N . GLN A 1 85 ? 10.947 -2.256 -4.210 1.00 80.44 85 GLN A N 1
ATOM 658 C CA . GLN A 1 85 ? 12.395 -2.429 -4.064 1.00 80.44 85 GLN A CA 1
ATOM 659 C C . GLN A 1 85 ? 13.080 -2.716 -5.402 1.00 80.44 85 GLN A C 1
ATOM 661 O O . GLN A 1 85 ? 14.154 -2.169 -5.664 1.00 80.44 85 GLN A O 1
ATOM 666 N N . HIS A 1 86 ? 12.460 -3.530 -6.259 1.00 76.38 86 HIS A N 1
ATOM 667 C CA . HIS A 1 86 ? 12.966 -3.820 -7.595 1.00 76.38 86 HIS A CA 1
ATOM 668 C C . HIS A 1 86 ? 13.064 -2.549 -8.449 1.00 76.38 86 HIS A C 1
ATOM 670 O O . HIS A 1 86 ? 14.130 -2.253 -8.990 1.00 76.38 86 HIS A O 1
ATOM 676 N N . ILE A 1 87 ? 11.999 -1.742 -8.484 1.00 77.50 87 ILE A N 1
ATOM 677 C CA . ILE A 1 87 ? 11.959 -0.473 -9.227 1.00 77.50 87 ILE A CA 1
ATOM 678 C C . ILE A 1 87 ? 13.026 0.505 -8.716 1.00 77.50 87 ILE A C 1
ATOM 680 O O . ILE A 1 87 ? 13.733 1.125 -9.513 1.00 77.50 87 ILE A O 1
ATOM 684 N N . HIS A 1 88 ? 13.175 0.643 -7.395 1.00 79.19 88 HIS A N 1
ATOM 685 C CA . HIS A 1 88 ? 14.209 1.503 -6.811 1.00 79.19 88 HIS A CA 1
ATOM 686 C C . HIS A 1 88 ? 15.613 1.045 -7.190 1.00 79.19 88 HIS A C 1
ATOM 688 O O . HIS A 1 88 ? 16.417 1.847 -7.656 1.00 79.19 88 HIS A O 1
ATOM 694 N N . ARG A 1 89 ? 15.881 -0.257 -7.079 1.00 75.62 89 ARG A N 1
ATOM 695 C CA . ARG A 1 89 ? 17.162 -0.849 -7.460 1.00 75.62 89 ARG A CA 1
ATOM 696 C C . ARG A 1 89 ? 17.489 -0.579 -8.928 1.00 75.62 89 ARG A C 1
ATOM 698 O O . ARG A 1 89 ? 18.610 -0.194 -9.246 1.00 75.62 89 ARG A O 1
ATOM 705 N N . GLN A 1 90 ? 16.521 -0.760 -9.825 1.00 72.81 90 GLN A N 1
ATOM 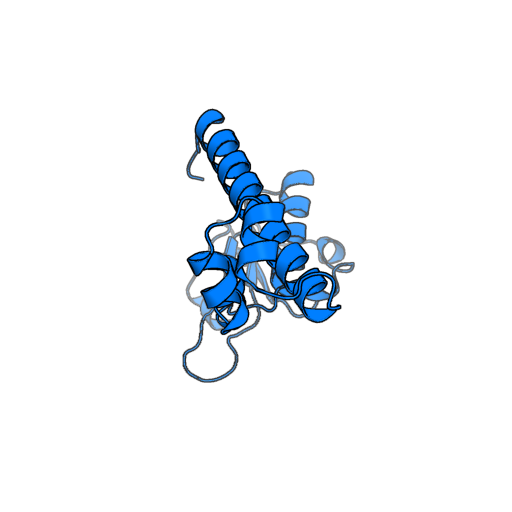706 C CA . GLN A 1 90 ? 16.714 -0.474 -11.245 1.00 72.81 90 GLN A CA 1
ATOM 707 C C . GLN A 1 90 ? 17.032 1.007 -11.498 1.00 72.81 90 GLN A C 1
ATOM 709 O O . GLN A 1 90 ? 17.911 1.317 -12.306 1.00 72.81 90 GLN A O 1
ATOM 714 N N . ALA A 1 91 ? 16.347 1.912 -10.789 1.00 73.19 91 ALA A N 1
ATOM 715 C CA . ALA A 1 91 ? 16.603 3.346 -10.867 1.00 73.19 91 ALA A CA 1
ATOM 716 C C . ALA A 1 91 ? 18.013 3.707 -10.367 1.00 73.19 91 ALA A C 1
ATOM 718 O O . ALA A 1 91 ? 18.701 4.500 -11.012 1.00 73.19 91 ALA A O 1
ATOM 719 N N . ASP A 1 92 ? 18.465 3.092 -9.272 1.00 75.88 92 ASP A N 1
ATOM 720 C CA . ASP A 1 92 ? 19.785 3.336 -8.681 1.00 75.88 92 ASP A CA 1
ATOM 721 C C . ASP A 1 92 ? 20.931 2.816 -9.566 1.00 75.88 92 ASP A C 1
ATOM 723 O O . ASP A 1 92 ? 21.992 3.435 -9.639 1.00 75.88 92 ASP A O 1
ATOM 727 N N . PHE A 1 93 ? 20.715 1.717 -10.297 1.00 71.31 93 PHE A N 1
ATOM 728 C CA . PHE A 1 93 ? 21.684 1.182 -11.263 1.00 71.31 93 PHE A CA 1
ATOM 729 C C . PHE A 1 93 ? 21.736 1.949 -12.596 1.00 71.31 93 PHE A C 1
ATOM 731 O O . PHE A 1 93 ? 22.549 1.620 -13.461 1.00 71.31 93 PHE A O 1
ATOM 738 N N . GLY A 1 94 ? 20.904 2.979 -12.779 1.00 68.06 94 GLY A N 1
ATOM 739 C CA . GLY A 1 94 ? 20.911 3.812 -13.984 1.00 68.06 94 GLY A CA 1
ATOM 740 C C . GLY A 1 94 ? 20.344 3.120 -15.225 1.00 68.06 94 GLY A C 1
ATOM 741 O O . GLY A 1 94 ? 20.643 3.536 -16.348 1.00 68.06 94 GLY A O 1
ATOM 742 N N . PHE A 1 95 ? 19.533 2.071 -15.052 1.00 65.44 95 PHE A N 1
ATOM 743 C CA . PHE A 1 95 ? 18.865 1.426 -16.178 1.00 65.44 95 PHE A CA 1
ATOM 744 C C . PHE A 1 95 ? 17.823 2.368 -16.808 1.00 65.44 95 PHE A C 1
ATOM 746 O O . PHE A 1 95 ? 17.152 3.123 -16.095 1.00 65.44 95 PHE A O 1
ATOM 753 N N . PRO A 1 96 ? 17.655 2.352 -18.148 1.00 62.91 96 PRO A N 1
ATOM 754 C CA . PRO A 1 96 ? 16.522 3.020 -18.774 1.00 62.91 96 PRO A CA 1
ATOM 755 C C . PRO A 1 96 ? 15.218 2.422 -18.233 1.00 62.91 96 PRO A C 1
ATOM 757 O O . PRO A 1 96 ? 15.183 1.259 -17.843 1.00 62.91 96 PRO A O 1
ATOM 760 N N . THR A 1 97 ? 14.158 3.233 -18.221 1.00 64.62 97 THR A N 1
ATOM 761 C CA . THR A 1 97 ? 12.832 2.878 -17.701 1.00 64.62 97 THR A CA 1
ATOM 762 C C . THR A 1 97 ? 12.429 1.454 -18.083 1.00 64.62 97 THR A C 1
ATOM 764 O O . THR A 1 97 ? 12.354 1.132 -19.269 1.00 64.62 97 THR A O 1
ATOM 767 N N . VAL A 1 98 ? 12.169 0.630 -17.071 1.00 74.31 98 VAL A N 1
ATOM 768 C CA . VAL A 1 98 ? 11.564 -0.692 -17.229 1.00 74.31 98 VAL A CA 1
ATOM 769 C C . VAL A 1 98 ? 10.055 -0.515 -17.237 1.00 74.31 98 VAL A C 1
ATOM 771 O O . VAL A 1 98 ? 9.508 0.252 -16.438 1.00 74.31 98 VAL A O 1
ATOM 774 N N . THR A 1 99 ? 9.392 -1.173 -18.183 1.00 84.38 99 THR A N 1
ATOM 775 C CA . THR A 1 99 ? 7.932 -1.240 -18.201 1.00 84.38 99 THR A CA 1
ATOM 776 C C . THR A 1 99 ? 7.530 -2.510 -17.494 1.00 84.38 99 THR A C 1
ATOM 778 O O . THR A 1 99 ? 7.864 -3.595 -17.955 1.00 84.38 99 THR A O 1
ATOM 781 N N . MET A 1 100 ? 6.800 -2.362 -16.400 1.00 84.25 100 MET A N 1
ATOM 782 C CA . MET A 1 100 ? 6.230 -3.487 -15.683 1.00 84.25 100 MET A CA 1
ATOM 783 C C . MET A 1 100 ? 4.726 -3.543 -15.931 1.00 84.25 100 MET A C 1
ATOM 785 O O . MET A 1 100 ? 4.065 -2.501 -15.991 1.00 84.25 100 MET A O 1
ATOM 789 N N . ILE A 1 101 ? 4.200 -4.752 -16.100 1.00 86.31 101 ILE A N 1
ATOM 790 C CA . ILE A 1 101 ? 2.792 -5.004 -16.395 1.00 86.31 101 ILE A CA 1
ATOM 791 C C . ILE A 1 101 ? 2.215 -5.949 -15.354 1.00 86.31 101 ILE A C 1
ATOM 793 O O . ILE A 1 101 ? 2.787 -6.988 -15.029 1.00 86.31 101 ILE A O 1
ATOM 797 N N . GLU A 1 102 ? 1.052 -5.556 -14.847 1.00 84.62 102 GLU A N 1
ATOM 798 C CA . GLU A 1 102 ? 0.308 -6.245 -13.805 1.00 84.62 102 GLU A CA 1
ATOM 799 C C . GLU A 1 102 ? -1.118 -6.486 -14.301 1.00 84.62 102 GLU A C 1
ATOM 801 O O . GLU A 1 102 ? -1.716 -5.610 -14.936 1.00 84.62 102 GLU A O 1
ATOM 806 N N . CYS A 1 103 ? -1.681 -7.661 -14.014 1.00 82.19 103 CYS A N 1
ATOM 807 C CA . CYS A 1 103 ? -3.062 -7.977 -14.370 1.00 82.19 103 CYS A CA 1
ATOM 808 C C . CYS A 1 103 ? -3.941 -7.982 -13.124 1.00 82.19 103 CYS A C 1
ATOM 810 O O . CYS A 1 103 ? -3.546 -8.471 -12.067 1.00 82.19 103 CYS A O 1
ATOM 812 N N . ILE A 1 104 ? -5.180 -7.520 -13.281 1.00 80.06 104 ILE A N 1
ATOM 813 C CA . ILE A 1 104 ? -6.258 -7.823 -12.344 1.00 80.06 104 ILE A CA 1
ATOM 814 C C . ILE A 1 104 ? -7.239 -8.764 -13.038 1.00 80.06 104 ILE A C 1
ATOM 816 O O . ILE A 1 104 ? -7.659 -8.507 -14.164 1.00 80.06 104 ILE A O 1
ATOM 820 N N . SER A 1 105 ? -7.616 -9.852 -12.370 1.00 77.06 105 SER A N 1
ATOM 821 C CA . SER A 1 105 ? -8.602 -10.795 -12.896 1.00 77.06 105 SER A CA 1
ATOM 822 C C . SER A 1 105 ? -9.859 -10.798 -12.036 1.00 77.06 105 SER A C 1
ATOM 824 O O . SER A 1 105 ? -9.792 -10.810 -10.808 1.00 77.06 105 SER A O 1
ATOM 826 N N . ALA A 1 106 ? -11.020 -10.818 -12.691 1.00 77.62 106 ALA A N 1
ATOM 827 C CA . ALA A 1 106 ? -12.298 -11.085 -12.034 1.00 77.62 106 ALA A CA 1
ATOM 828 C C . ALA A 1 106 ? -12.510 -12.588 -11.762 1.00 77.62 106 ALA A C 1
ATOM 830 O O . ALA A 1 106 ? -13.322 -12.951 -10.911 1.00 77.62 106 ALA A O 1
ATOM 831 N N . HIS A 1 107 ? -11.787 -13.461 -12.475 1.00 69.25 107 HIS A N 1
ATOM 832 C CA . HIS A 1 107 ? -11.919 -14.913 -12.396 1.00 69.25 107 HIS A CA 1
ATOM 833 C C . HIS A 1 107 ? -10.547 -15.593 -12.341 1.00 69.25 107 HIS A C 1
ATOM 835 O O . HIS A 1 107 ? -9.796 -15.589 -13.315 1.00 69.25 107 HIS A O 1
ATOM 841 N N . GLY A 1 108 ? -10.249 -16.224 -11.204 1.00 76.00 108 GLY A N 1
ATOM 842 C CA . GLY A 1 108 ? -8.982 -16.920 -10.974 1.00 76.00 108 GLY A CA 1
ATOM 843 C C . GLY A 1 108 ? -7.818 -15.985 -10.621 1.00 76.00 108 GLY A C 1
ATOM 844 O O . GLY A 1 108 ? -7.982 -14.763 -10.613 1.00 76.00 108 GLY A O 1
ATOM 845 N N . PRO A 1 109 ? -6.651 -16.552 -10.271 1.00 74.38 109 PRO A N 1
ATOM 846 C CA . PRO A 1 109 ? -5.457 -15.766 -9.994 1.00 74.38 109 PRO A CA 1
ATOM 847 C C . PRO A 1 109 ? -4.973 -15.064 -11.276 1.00 74.38 109 PRO A C 1
ATOM 849 O O . PRO A 1 109 ? -4.967 -15.693 -12.337 1.00 74.38 109 PRO A O 1
ATOM 852 N N . PRO A 1 110 ? -4.595 -13.774 -11.210 1.00 78.62 110 PRO A N 1
ATOM 853 C CA . PRO A 1 110 ? -4.000 -13.086 -12.350 1.00 78.62 110 PRO A CA 1
ATOM 854 C C . PRO A 1 110 ? -2.635 -13.701 -12.710 1.00 78.62 110 PRO A C 1
ATOM 856 O O . PRO A 1 110 ? -1.988 -14.286 -11.835 1.00 78.62 110 PRO A O 1
ATOM 859 N N . PRO A 1 111 ? -2.178 -13.561 -13.970 1.00 81.19 111 PRO A N 1
ATOM 860 C CA . PRO A 1 111 ? -0.809 -13.904 -14.338 1.00 81.19 111 PRO A CA 1
ATOM 861 C C . PRO A 1 111 ? 0.199 -13.124 -13.484 1.00 81.19 111 PRO A C 1
ATOM 863 O O . PRO A 1 111 ? -0.072 -12.010 -13.020 1.00 81.19 111 PRO A O 1
ATOM 866 N N . LEU A 1 112 ? 1.364 -13.736 -13.268 1.00 83.00 112 LEU A N 1
ATOM 867 C CA . LEU A 1 112 ? 2.473 -13.141 -12.520 1.00 83.00 112 LEU A CA 1
ATOM 868 C C . LEU A 1 112 ? 2.955 -11.871 -13.226 1.00 83.00 112 LEU A C 1
ATOM 870 O O . LEU A 1 112 ? 2.876 -11.822 -14.446 1.00 83.00 112 LEU A O 1
ATOM 874 N N . PRO A 1 113 ? 3.469 -10.853 -12.521 1.00 84.88 113 PRO A N 1
ATOM 875 C CA . PRO A 1 113 ? 3.943 -9.630 -13.164 1.00 84.88 113 PRO A CA 1
ATOM 876 C C . PRO A 1 113 ? 4.977 -9.893 -14.268 1.00 84.88 113 PRO A C 1
ATOM 878 O O . PRO A 1 113 ? 5.799 -10.809 -14.157 1.00 84.88 113 PRO A O 1
ATOM 881 N N . MET A 1 114 ? 4.942 -9.064 -15.315 1.00 87.75 114 MET A N 1
ATOM 882 C CA . MET A 1 114 ? 5.934 -9.074 -16.390 1.00 87.75 114 MET A CA 1
ATOM 883 C C . MET A 1 114 ? 6.777 -7.800 -16.366 1.00 87.75 114 MET A C 1
ATOM 885 O O . MET A 1 114 ? 6.229 -6.700 -16.391 1.00 87.75 114 MET A O 1
ATOM 889 N N . ASP A 1 115 ? 8.099 -7.957 -16.409 1.00 86.38 115 ASP A N 1
ATOM 890 C CA . ASP A 1 115 ? 9.075 -6.877 -16.559 1.00 86.38 115 ASP A CA 1
ATOM 891 C C . ASP A 1 115 ? 9.654 -6.849 -17.977 1.00 86.38 115 ASP A C 1
ATOM 893 O O . ASP A 1 115 ? 10.218 -7.830 -18.465 1.00 86.38 115 ASP A O 1
ATOM 897 N N . ILE A 1 116 ? 9.565 -5.692 -18.633 1.00 87.94 116 ILE A N 1
ATOM 898 C CA . ILE A 1 116 ? 10.033 -5.475 -20.003 1.00 87.94 116 ILE A CA 1
ATOM 899 C C . ILE A 1 116 ? 11.210 -4.503 -19.996 1.00 87.94 116 ILE A C 1
ATOM 901 O O . ILE A 1 116 ? 11.067 -3.297 -19.759 1.00 87.94 116 ILE A O 1
ATOM 905 N N . PHE A 1 117 ? 12.389 -5.024 -20.329 1.00 85.44 117 PHE A N 1
ATOM 906 C CA . PHE A 1 117 ? 13.604 -4.232 -20.475 1.00 85.44 117 PHE A CA 1
ATOM 907 C C . PHE A 1 117 ? 13.726 -3.652 -21.880 1.00 85.44 117 PHE A C 1
ATOM 909 O O . PHE A 1 117 ? 13.533 -4.338 -22.886 1.00 85.44 117 PHE A O 1
ATOM 916 N N . LYS A 1 118 ? 14.147 -2.388 -21.969 1.00 86.12 118 LYS A N 1
ATOM 917 C CA . LYS A 1 118 ? 14.516 -1.801 -23.255 1.00 86.12 118 LYS A CA 1
ATOM 918 C C . LYS A 1 118 ? 15.831 -2.397 -23.761 1.00 86.12 118 LYS A C 1
ATOM 920 O O . LYS A 1 118 ? 16.884 -2.147 -23.180 1.00 86.12 118 LYS A O 1
ATOM 925 N N . GLY A 1 119 ? 15.795 -3.111 -24.882 1.00 85.50 119 GLY A N 1
ATOM 926 C CA . GLY A 1 119 ? 16.991 -3.655 -25.522 1.00 85.50 119 GLY A CA 1
ATOM 927 C C . GLY A 1 119 ? 16.741 -4.961 -26.267 1.00 85.50 119 GLY A C 1
ATOM 928 O O . GLY A 1 119 ? 15.607 -5.304 -26.579 1.00 85.50 119 GLY A O 1
ATOM 929 N N . LYS A 1 120 ? 17.833 -5.668 -26.573 1.00 81.75 120 LYS A N 1
ATOM 930 C CA . LYS A 1 120 ? 17.817 -6.998 -27.214 1.00 81.75 120 LYS A CA 1
ATOM 931 C C . LYS A 1 120 ? 18.091 -8.146 -26.237 1.00 81.75 120 LYS A C 1
ATOM 933 O O . LYS A 1 120 ? 17.912 -9.302 -26.587 1.00 81.75 120 LYS A O 1
ATOM 938 N N . SER A 1 121 ? 18.624 -7.827 -25.061 1.00 80.25 121 SER A N 1
ATOM 939 C CA . SER A 1 121 ? 19.048 -8.791 -24.048 1.00 80.25 121 SER A CA 1
ATOM 940 C C . SER A 1 121 ? 19.056 -8.116 -22.681 1.00 80.25 121 SER A C 1
ATOM 942 O O . SER A 1 121 ? 19.466 -6.958 -22.582 1.00 80.25 121 SER A O 1
ATOM 944 N N . HIS A 1 122 ? 18.671 -8.844 -21.637 1.00 75.50 122 HIS A N 1
ATOM 945 C CA . HIS A 1 122 ? 18.859 -8.456 -20.237 1.00 75.50 122 HIS A CA 1
ATOM 946 C C . HIS A 1 122 ? 19.899 -9.383 -19.584 1.00 75.50 122 HIS A C 1
ATOM 948 O O . HIS A 1 122 ? 20.162 -10.479 -20.084 1.00 75.50 122 HIS A O 1
ATOM 954 N N . GLN A 1 123 ? 20.496 -8.983 -18.457 1.00 73.62 123 GLN A N 1
ATOM 955 C CA . GLN A 1 123 ? 21.342 -9.895 -17.680 1.00 73.62 123 GLN A CA 1
ATOM 956 C C . GLN A 1 123 ? 20.515 -10.538 -16.569 1.00 73.62 123 GLN A C 1
ATOM 958 O O . GLN A 1 123 ? 19.988 -9.851 -15.699 1.00 73.62 123 GLN A O 1
ATOM 963 N N . GLN A 1 124 ? 20.434 -11.869 -16.571 1.00 69.56 124 GLN A N 1
ATOM 964 C CA . GLN A 1 124 ? 19.648 -12.614 -15.580 1.00 69.56 124 GLN A CA 1
ATOM 965 C C . GLN A 1 124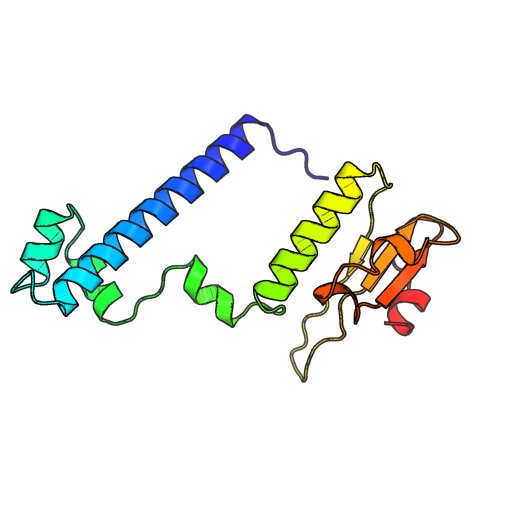 ? 20.132 -12.384 -14.137 1.00 69.56 124 GLN A C 1
ATOM 967 O O . GLN A 1 124 ? 19.340 -12.419 -13.201 1.00 69.56 124 GLN A O 1
ATOM 972 N N . GLY A 1 125 ? 21.424 -12.085 -13.954 1.00 71.94 125 GLY A N 1
ATOM 973 C CA . GLY A 1 125 ? 22.014 -11.783 -12.646 1.00 71.94 125 GLY A CA 1
ATOM 974 C C . GLY A 1 125 ? 21.414 -10.563 -11.935 1.00 71.94 125 GLY A C 1
ATOM 975 O O . GLY A 1 125 ? 21.604 -10.419 -10.735 1.00 71.94 125 GLY A O 1
ATOM 976 N N . TRP A 1 126 ? 20.655 -9.703 -12.623 1.00 68.44 126 TRP A N 1
ATOM 977 C CA . TRP A 1 126 ? 20.054 -8.508 -12.014 1.00 68.44 126 TRP A CA 1
ATOM 978 C C . TRP A 1 126 ? 18.919 -8.807 -11.024 1.00 68.44 126 TRP A C 1
ATOM 980 O O . TRP A 1 126 ? 18.590 -7.959 -10.193 1.00 68.44 126 TRP A O 1
ATOM 990 N N . TYR A 1 127 ? 18.335 -10.005 -11.081 1.00 67.31 127 TYR A N 1
ATOM 991 C CA . TYR A 1 127 ? 17.174 -10.386 -10.267 1.00 67.31 127 TYR A CA 1
ATOM 992 C C . TYR A 1 127 ? 17.294 -11.779 -9.624 1.00 67.31 127 TYR A C 1
ATOM 994 O O . TYR A 1 127 ? 16.350 -12.240 -8.989 1.00 67.31 127 TYR A O 1
ATOM 1002 N N . GLN A 1 128 ? 18.462 -12.432 -9.703 1.00 63.25 128 GLN A N 1
ATOM 1003 C CA . GLN A 1 128 ? 18.706 -13.737 -9.061 1.00 63.25 128 GLN A CA 1
ATOM 1004 C C . GLN A 1 128 ? 18.589 -13.696 -7.527 1.00 63.25 128 GLN A C 1
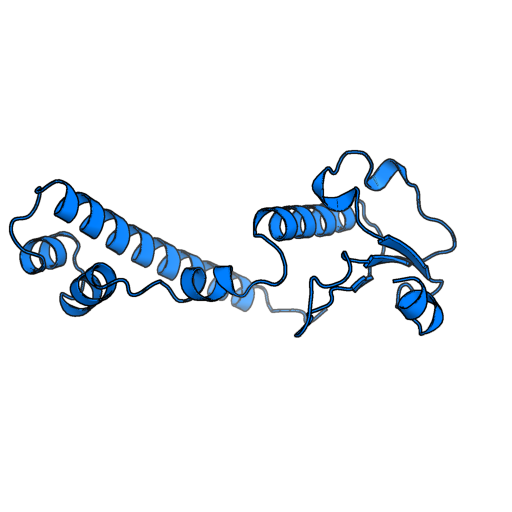ATOM 1006 O O . GLN A 1 128 ? 18.129 -14.665 -6.926 1.00 63.25 128 GLN A O 1
ATOM 1011 N N . ASP A 1 129 ? 18.922 -12.564 -6.905 1.00 63.62 129 ASP A N 1
ATOM 1012 C CA . ASP A 1 129 ? 18.883 -12.392 -5.446 1.00 63.62 129 ASP A CA 1
ATOM 1013 C C . ASP A 1 129 ? 17.492 -12.005 -4.906 1.00 63.62 129 ASP A C 1
ATOM 1015 O O . ASP A 1 129 ? 17.340 -11.702 -3.722 1.00 63.62 129 ASP A O 1
ATOM 1019 N N . HIS A 1 130 ? 16.465 -11.957 -5.760 1.00 64.19 130 HIS A N 1
ATOM 1020 C CA . HIS A 1 130 ? 15.152 -11.433 -5.398 1.00 64.19 130 HIS A CA 1
ATOM 1021 C C . HIS A 1 130 ? 14.095 -12.540 -5.351 1.00 64.19 130 HIS A C 1
ATOM 1023 O O . HIS A 1 130 ? 13.448 -12.855 -6.348 1.00 64.19 130 HIS A O 1
ATOM 1029 N N . ALA A 1 131 ? 13.898 -13.122 -4.164 1.00 62.50 131 ALA A N 1
ATOM 1030 C CA . ALA A 1 131 ? 12.986 -14.250 -3.952 1.00 62.50 131 ALA A CA 1
ATOM 1031 C C . ALA A 1 131 ? 11.558 -13.998 -4.476 1.00 62.50 131 ALA A C 1
ATOM 1033 O O . ALA A 1 131 ? 10.945 -14.914 -5.013 1.00 62.50 131 ALA A O 1
ATOM 1034 N N . ALA A 1 132 ? 11.061 -12.760 -4.385 1.00 61.72 132 ALA A N 1
ATOM 1035 C CA . ALA A 1 132 ? 9.723 -12.391 -4.845 1.00 61.72 132 ALA A CA 1
ATOM 1036 C C . ALA A 1 132 ? 9.605 -12.184 -6.367 1.00 61.72 132 ALA A C 1
ATOM 1038 O O . ALA A 1 132 ? 8.512 -12.318 -6.900 1.00 61.72 132 ALA A O 1
ATOM 1039 N N . ALA A 1 133 ? 10.709 -11.878 -7.064 1.00 63.22 133 ALA A N 1
ATOM 1040 C CA . ALA A 1 133 ? 10.718 -11.712 -8.527 1.00 63.22 133 ALA A CA 1
ATOM 1041 C C . ALA A 1 133 ? 11.177 -12.982 -9.258 1.00 63.22 133 ALA A C 1
ATOM 1043 O O . ALA A 1 133 ? 11.293 -13.005 -10.478 1.00 63.22 133 ALA A O 1
ATOM 1044 N N . LYS A 1 134 ? 11.444 -14.062 -8.516 1.00 64.69 134 LYS A N 1
ATOM 1045 C CA . LYS A 1 134 ? 11.907 -15.332 -9.080 1.00 64.69 134 LYS A CA 1
ATOM 1046 C C . LYS A 1 134 ? 10.867 -15.987 -9.993 1.00 64.69 134 LYS A C 1
ATOM 1048 O O . LYS A 1 134 ? 11.243 -16.737 -10.887 1.00 64.69 134 LYS A O 1
ATOM 1053 N N . GLU A 1 135 ? 9.590 -15.708 -9.753 1.00 75.19 135 GLU A N 1
ATOM 1054 C CA . GLU A 1 135 ? 8.472 -16.246 -10.532 1.00 75.19 135 GLU A CA 1
ATOM 1055 C C . GLU A 1 135 ? 7.940 -15.257 -11.580 1.00 75.19 135 GLU A C 1
ATOM 1057 O O . GLU A 1 135 ? 6.962 -15.549 -12.256 1.00 75.19 135 GLU A O 1
ATOM 1062 N N . TRP A 1 136 ? 8.551 -14.078 -11.718 1.00 81.69 136 TRP A N 1
ATOM 1063 C CA . TRP A 1 136 ? 8.105 -13.080 -12.687 1.00 81.69 136 TRP A CA 1
ATOM 1064 C C . TRP A 1 136 ? 8.535 -13.436 -14.104 1.00 81.69 136 TRP A C 1
ATOM 1066 O O . TRP A 1 136 ? 9.531 -14.134 -14.323 1.00 81.69 136 TRP A O 1
ATOM 1076 N N . VAL A 1 137 ? 7.788 -12.911 -15.072 1.00 85.56 137 VAL A N 1
ATOM 1077 C CA . VAL A 1 137 ? 8.133 -13.037 -16.486 1.00 85.56 137 VAL A CA 1
ATOM 1078 C C . VAL A 1 137 ? 9.045 -11.874 -16.864 1.00 85.56 137 VAL A C 1
ATOM 1080 O O . VAL A 1 137 ? 8.734 -10.718 -16.594 1.00 85.56 137 VAL A O 1
ATOM 1083 N N . PHE A 1 138 ? 10.181 -12.165 -17.492 1.00 85.19 138 PHE A N 1
ATOM 1084 C CA . PHE A 1 138 ? 11.122 -11.143 -17.949 1.00 85.19 138 PHE A CA 1
ATOM 1085 C C . PHE A 1 138 ? 11.216 -11.175 -19.467 1.00 85.19 138 PHE A C 1
ATOM 1087 O O . PHE A 1 138 ? 11.462 -12.228 -20.052 1.00 85.19 138 PHE A O 1
ATOM 1094 N N . ALA A 1 139 ? 11.062 -10.013 -20.089 1.00 88.88 139 ALA A N 1
ATOM 1095 C CA . ALA A 1 139 ? 11.115 -9.855 -21.531 1.00 88.88 139 ALA A CA 1
ATOM 1096 C C . ALA A 1 139 ? 11.988 -8.663 -21.937 1.00 88.88 139 ALA A C 1
ATOM 1098 O O . ALA A 1 139 ? 12.356 -7.804 -21.129 1.00 88.88 139 ALA A O 1
ATOM 1099 N N . THR A 1 140 ? 12.329 -8.595 -23.223 1.00 88.00 140 THR A N 1
ATOM 1100 C CA . THR A 1 140 ? 13.030 -7.443 -23.799 1.00 88.00 140 THR A CA 1
ATOM 1101 C C . THR A 1 140 ? 12.277 -6.903 -24.997 1.00 88.00 140 THR A C 1
ATOM 1103 O O . THR A 1 140 ? 11.872 -7.673 -25.860 1.00 88.00 140 THR A O 1
ATOM 1106 N N . SER A 1 141 ? 12.162 -5.581 -25.089 1.00 89.12 141 SER A N 1
ATOM 1107 C CA . SER A 1 141 ? 11.574 -4.888 -26.233 1.00 89.12 141 SER A CA 1
ATOM 1108 C C . SER A 1 141 ? 12.532 -3.809 -26.748 1.00 89.12 141 SER A C 1
ATOM 1110 O O . SER A 1 141 ? 13.128 -3.090 -25.939 1.00 89.12 141 SER A O 1
ATOM 1112 N N . PRO A 1 142 ? 12.669 -3.592 -28.071 1.00 86.94 142 PRO A N 1
ATOM 1113 C CA . PRO A 1 142 ? 13.514 -2.525 -28.614 1.00 86.94 142 PRO A CA 1
ATOM 1114 C C . PRO A 1 142 ? 13.161 -1.125 -28.088 1.00 86.94 142 PRO A C 1
ATOM 1116 O O . PRO A 1 142 ? 14.040 -0.269 -27.936 1.00 86.94 142 PRO A O 1
ATOM 1119 N N . ASN A 1 143 ? 11.878 -0.876 -27.808 1.00 86.50 143 ASN A N 1
ATOM 1120 C CA . ASN A 1 143 ? 11.390 0.409 -27.306 1.00 86.50 143 ASN A CA 1
ATOM 1121 C C . ASN A 1 143 ? 11.133 0.407 -25.786 1.00 86.50 143 ASN A C 1
ATOM 1123 O O . ASN A 1 143 ? 10.969 1.490 -25.223 1.00 86.50 143 ASN A O 1
ATOM 1127 N N . GLY A 1 144 ? 11.183 -0.762 -25.136 1.00 85.19 144 GLY A N 1
ATOM 1128 C CA . GLY A 1 144 ? 10.923 -0.934 -23.705 1.00 85.19 144 GLY A CA 1
ATOM 1129 C C . GLY A 1 144 ? 9.442 -0.934 -23.333 1.00 85.19 144 GLY A C 1
ATOM 1130 O O . GLY A 1 144 ? 9.138 -0.806 -22.156 1.00 85.19 144 GLY A O 1
ATOM 1131 N N . TRP A 1 145 ? 8.534 -1.043 -24.302 1.00 87.25 145 TRP A N 1
ATOM 1132 C CA . TRP A 1 145 ? 7.088 -1.154 -24.107 1.00 87.25 145 TRP A CA 1
ATOM 1133 C C . TRP A 1 145 ? 6.599 -2.547 -24.495 1.00 87.25 145 TRP A C 1
ATOM 1135 O O . TRP A 1 145 ? 7.266 -3.259 -25.246 1.00 87.25 145 TRP A O 1
ATOM 1145 N N . THR A 1 146 ? 5.414 -2.898 -24.002 1.00 88.19 146 THR A N 1
ATOM 1146 C CA . THR A 1 146 ? 4.685 -4.093 -24.435 1.00 88.19 146 THR A CA 1
ATOM 1147 C C . THR A 1 146 ? 4.146 -3.953 -25.850 1.00 88.19 146 THR A C 1
ATOM 1149 O O . THR A 1 146 ? 3.864 -2.848 -26.323 1.00 88.19 146 THR A O 1
ATOM 1152 N N . ASP A 1 147 ? 3.991 -5.093 -26.502 1.00 90.06 147 ASP A N 1
ATOM 1153 C CA . ASP A 1 147 ? 3.288 -5.277 -27.758 1.00 90.06 147 ASP A CA 1
ATOM 1154 C C . ASP A 1 147 ? 2.391 -6.522 -27.651 1.00 90.06 147 ASP A C 1
ATOM 1156 O O . ASP A 1 147 ? 2.338 -7.183 -26.612 1.00 90.06 147 ASP A O 1
ATOM 1160 N N . ASN A 1 148 ? 1.631 -6.811 -28.707 1.00 91.44 148 ASN A N 1
ATOM 1161 C CA . ASN A 1 148 ? 0.687 -7.927 -28.694 1.00 91.44 148 ASN A CA 1
ATOM 1162 C C . ASN A 1 148 ? 1.385 -9.283 -28.540 1.00 91.44 148 ASN A C 1
ATOM 1164 O O . ASN A 1 148 ? 0.792 -10.184 -27.959 1.00 91.44 148 ASN A O 1
ATOM 1168 N N . ASP A 1 149 ? 2.610 -9.426 -29.046 1.00 89.94 149 ASP A N 1
ATOM 1169 C CA . ASP A 1 149 ? 3.340 -10.689 -28.985 1.00 89.94 149 ASP A CA 1
ATOM 1170 C C . ASP A 1 149 ? 3.829 -10.926 -27.550 1.00 89.94 149 ASP A C 1
ATOM 1172 O O . ASP A 1 149 ? 3.557 -11.974 -26.969 1.00 89.94 149 ASP A O 1
ATOM 1176 N N . LEU A 1 150 ? 4.407 -9.901 -26.917 1.00 89.50 150 LEU A N 1
ATOM 1177 C CA . LEU A 1 150 ? 4.780 -9.924 -25.501 1.00 89.50 150 LEU A CA 1
ATOM 1178 C C . LEU A 1 150 ? 3.573 -10.130 -24.581 1.00 89.50 150 LEU A C 1
ATOM 1180 O O . LEU A 1 150 ? 3.677 -10.823 -23.577 1.00 89.50 150 LEU A O 1
ATOM 1184 N N . ALA A 1 151 ? 2.416 -9.558 -24.917 1.00 86.50 151 ALA A N 1
ATOM 1185 C CA . ALA A 1 151 ? 1.190 -9.766 -24.152 1.00 86.50 151 ALA A CA 1
ATOM 1186 C C . ALA A 1 151 ? 0.624 -11.194 -24.279 1.00 86.50 151 ALA A C 1
ATOM 1188 O O . ALA A 1 151 ? -0.139 -11.605 -23.412 1.00 86.50 151 ALA A O 1
ATOM 1189 N N . LEU A 1 152 ? 0.962 -11.934 -25.343 1.00 87.38 152 LEU A N 1
ATOM 1190 C CA . LEU A 1 152 ? 0.594 -13.346 -25.516 1.00 87.38 152 LEU A CA 1
ATOM 1191 C C . LEU A 1 152 ? 1.581 -14.302 -24.837 1.00 87.38 152 LEU A C 1
ATOM 1193 O O . LEU A 1 152 ? 1.203 -15.419 -24.491 1.00 87.38 152 LEU A O 1
ATOM 1197 N N . GLU A 1 153 ? 2.839 -13.886 -24.682 1.00 84.56 153 GLU A N 1
ATOM 1198 C CA . GLU A 1 153 ? 3.858 -14.617 -23.918 1.00 84.56 153 GLU A CA 1
ATOM 1199 C C . GLU A 1 153 ? 3.655 -14.512 -22.398 1.00 84.56 153 GLU A C 1
ATOM 1201 O O . GLU A 1 153 ? 4.259 -15.278 -21.643 1.00 84.56 153 GLU A O 1
ATOM 1206 N N . TRP A 1 154 ? 2.821 -13.562 -21.968 1.00 85.50 154 TRP A N 1
ATOM 1207 C CA . TRP A 1 154 ? 2.449 -13.313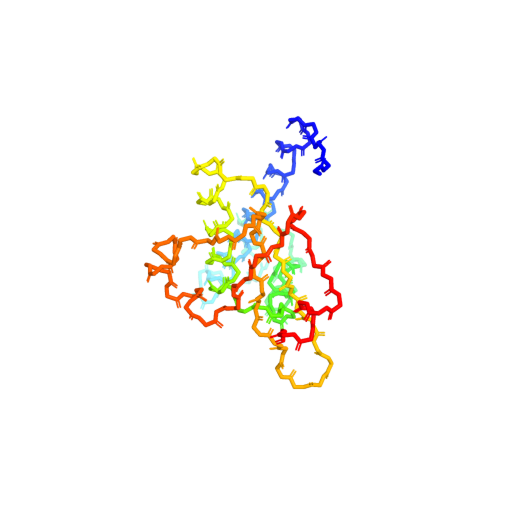 -20.580 1.00 85.50 154 TRP A CA 1
ATOM 1208 C C . TRP A 1 154 ? 1.364 -14.265 -20.065 1.00 85.50 154 TRP A C 1
ATOM 1210 O O . TRP A 1 154 ? 1.549 -14.799 -18.946 1.00 85.50 154 TRP A O 1
#

Organism: NCBI:txid49012

Secondary structure (DSSP, 8-state):
-----HHHHHHHHHHHHHHHHHHHHHHHHHHHHHTTS-SSHHHHHHHTT--HHHHHHHHTTPPPHHHHHHTT-SS-HHHHHHHHHHHHHHHHTT----EEE----SSSPPPPPEEEEESS---GGGTTT-TTTTTSEEEEESSSS--HHHHHH-

InterPro domains:
  IPR004875 DDE superfamily endonuclease domain [PF03184] (98-154)